Protein AF-A0A6G7BXH7-F1 (afdb_monomer_lite)

Sequence (166 aa):
MKAVAFNSQTLVLQTFKSTRKHHFKFIAMNIGVITYKKYDENVLLNAHFNIDELFRIILHDKDFVRFEIFDREKKLLASTYYPNVDGKGLYIHPVKVCRNEELKWIDYYAFRSPSTIRHYKVTWKVDGAVFRTRIKATDYANLVNKRVSCRIEPFIDRSTYHRSQN

Foldseek 3Di:
DDDDDDDDDDPPPPPPPPPDPPPPVCVPAKWKWWDFQPDIDIDTQEQPDDLVVVLCCVAPPPRTDKMWIAGPVRQTAEMCDCVVPPPNHHHQDQKDKDKDWDFDDWDWDPPPDTDIDTDIQIWIDIPNDIHNDPVVNVVVSVVVSVVSVVVCNVNHHHVVVVPPPD

Radius of gyration: 29.98 Å; chains: 1; bounding box: 68×42×111 Å

pLDDT: mean 80.89, std 22.25, range [30.33, 97.5]

Structure (mmCIF, N/CA/C/O backbone):
data_AF-A0A6G7BXH7-F1
#
_entry.id   AF-A0A6G7BXH7-F1
#
loop_
_atom_site.group_PDB
_atom_site.id
_atom_site.type_symbol
_atom_site.label_atom_id
_atom_site.label_alt_id
_atom_site.label_comp_id
_atom_site.label_asym_id
_atom_site.label_entity_id
_atom_site.label_seq_id
_atom_site.pdbx_PDB_ins_code
_atom_site.Cartn_x
_atom_site.Cartn_y
_atom_site.Cartn_z
_atom_site.occupancy
_atom_site.B_iso_or_equiv
_atom_site.auth_seq_id
_atom_site.auth_comp_id
_atom_site.auth_asym_id
_atom_site.auth_atom_id
_atom_site.pdbx_PDB_model_num
ATOM 1 N N . MET A 1 1 ? -51.668 -24.355 70.192 1.00 38.75 1 MET A N 1
ATOM 2 C CA . MET A 1 1 ? -50.576 -25.115 70.836 1.00 38.75 1 MET A CA 1
ATOM 3 C C . MET A 1 1 ? -49.351 -25.067 69.938 1.00 38.75 1 MET A C 1
ATOM 5 O O . MET A 1 1 ? -49.456 -25.441 68.784 1.00 38.75 1 MET A O 1
ATOM 9 N N . LYS A 1 2 ? -48.260 -24.549 70.514 1.00 35.22 2 LYS A N 1
ATOM 10 C CA . LYS A 1 2 ? -46.831 -24.691 70.188 1.00 35.22 2 LYS A CA 1
ATOM 11 C C . LYS A 1 2 ? -46.367 -24.601 68.726 1.00 35.22 2 LYS A C 1
ATOM 13 O O . LYS A 1 2 ? -46.398 -25.560 67.968 1.00 35.22 2 LYS A O 1
ATOM 18 N N . ALA A 1 3 ? -45.774 -23.439 68.454 1.00 35.72 3 ALA A N 1
ATOM 19 C CA . ALA A 1 3 ? -44.623 -23.270 67.583 1.00 35.72 3 ALA A CA 1
ATOM 20 C C . ALA A 1 3 ? -43.469 -24.216 67.966 1.00 35.72 3 ALA A C 1
ATOM 22 O O . ALA A 1 3 ? -43.218 -24.441 69.153 1.00 35.72 3 ALA A O 1
ATOM 23 N N . VAL A 1 4 ? -42.727 -24.673 66.957 1.00 38.66 4 VAL A N 1
ATOM 24 C CA . VAL A 1 4 ? -41.326 -25.084 67.086 1.00 38.66 4 VAL A CA 1
ATOM 25 C C . VAL A 1 4 ? -40.550 -24.411 65.957 1.00 38.66 4 VAL A C 1
ATOM 27 O O . VAL A 1 4 ? -40.943 -24.454 64.794 1.00 38.66 4 VAL A O 1
ATOM 30 N N . ALA A 1 5 ? -39.503 -23.711 66.374 1.00 35.59 5 ALA A N 1
ATOM 31 C CA . ALA A 1 5 ? -38.598 -22.883 65.597 1.00 35.59 5 ALA A CA 1
ATOM 32 C C . ALA A 1 5 ? -37.331 -23.660 65.182 1.00 35.59 5 ALA A C 1
ATOM 34 O O . ALA A 1 5 ? -37.191 -24.831 65.526 1.00 35.59 5 ALA A O 1
ATOM 35 N N . PHE A 1 6 ? -36.389 -22.917 64.578 1.00 30.88 6 PHE A N 1
ATOM 36 C CA . PHE A 1 6 ? -34.985 -23.232 64.248 1.00 30.88 6 PHE A CA 1
ATOM 37 C C . PHE A 1 6 ? -34.764 -23.852 62.845 1.00 30.88 6 PHE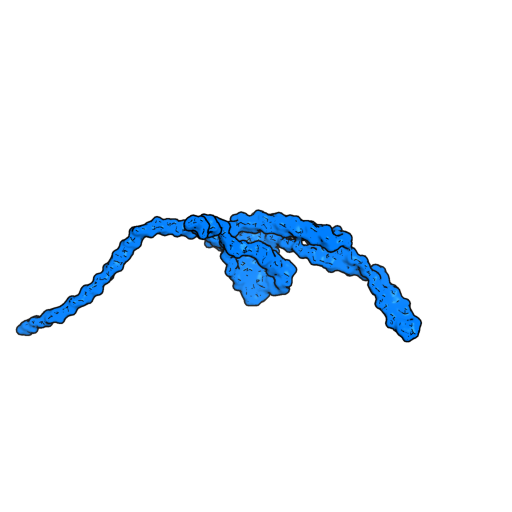 A C 1
ATOM 39 O O . PHE A 1 6 ? -35.450 -24.783 62.464 1.00 30.88 6 PHE A O 1
ATOM 46 N N . ASN A 1 7 ? -33.817 -23.408 62.006 1.00 36.28 7 ASN A N 1
ATOM 47 C CA . ASN A 1 7 ? -32.724 -22.465 62.228 1.00 36.28 7 ASN A CA 1
ATOM 48 C C . ASN A 1 7 ? -32.201 -21.859 60.908 1.00 36.28 7 ASN A C 1
ATOM 50 O O . ASN A 1 7 ? -31.870 -22.569 59.965 1.00 36.28 7 ASN A O 1
ATOM 54 N N . SER A 1 8 ? -32.103 -20.534 60.910 1.00 33.19 8 SER A N 1
ATOM 55 C CA . SER A 1 8 ? -31.046 -19.667 60.381 1.00 33.19 8 SER A CA 1
ATOM 56 C C . SER A 1 8 ? -29.869 -20.328 59.638 1.00 33.19 8 SER A C 1
ATOM 58 O O . SER A 1 8 ? -28.972 -20.885 60.267 1.00 33.19 8 SER A O 1
ATOM 60 N N . GLN A 1 9 ? -29.768 -20.099 58.326 1.00 36.19 9 GLN A N 1
ATOM 61 C CA . GLN A 1 9 ? -28.476 -19.820 57.692 1.00 36.19 9 GLN A CA 1
ATOM 62 C C . GLN A 1 9 ? -28.604 -18.578 56.816 1.00 36.19 9 GLN A C 1
ATOM 64 O O . GLN A 1 9 ? -29.027 -18.590 55.664 1.00 36.19 9 GLN A O 1
ATOM 69 N N . THR A 1 10 ? -28.262 -17.474 57.460 1.00 35.94 10 THR A N 1
ATOM 70 C CA . THR A 1 10 ? -28.015 -16.153 56.914 1.00 35.94 10 THR A CA 1
ATOM 71 C C . THR A 1 10 ? -26.901 -16.262 55.870 1.00 35.94 10 THR A C 1
ATOM 73 O O . THR A 1 10 ? -25.726 -16.374 56.215 1.00 35.94 10 THR A O 1
ATOM 76 N N . LEU A 1 11 ? -27.251 -16.236 54.584 1.00 33.00 11 LEU A N 1
ATOM 77 C CA . LEU A 1 11 ? -26.282 -15.977 53.522 1.00 33.00 11 LEU A CA 1
ATOM 78 C C . LEU A 1 11 ? -25.876 -14.508 53.631 1.00 33.00 11 LEU A C 1
ATOM 80 O O . LEU A 1 11 ? -26.567 -13.601 53.170 1.00 33.00 11 LEU A O 1
ATOM 84 N N . VAL A 1 12 ? -24.761 -14.285 54.321 1.00 35.59 12 VAL A N 1
ATOM 85 C CA . VAL A 1 12 ? -24.059 -13.008 54.357 1.00 35.59 12 VAL A CA 1
ATOM 86 C C . VAL A 1 12 ? -23.635 -12.692 52.924 1.00 35.59 12 VAL A C 1
ATOM 88 O O . VAL A 1 12 ? -22.633 -13.205 52.431 1.00 35.59 12 VAL A O 1
ATOM 91 N N . LEU A 1 13 ? -24.412 -11.849 52.242 1.00 30.33 13 LEU A N 1
ATOM 92 C CA . LEU A 1 13 ? -23.956 -11.110 51.070 1.00 30.33 13 LEU A CA 1
ATOM 93 C C . LEU A 1 13 ? -22.777 -10.252 51.530 1.00 30.33 13 LEU A C 1
ATOM 95 O O . LEU A 1 13 ? -22.953 -9.159 52.069 1.00 30.33 13 LEU A O 1
ATOM 99 N N . GLN A 1 14 ? -21.562 -10.775 51.365 1.00 32.69 14 GLN A N 1
ATOM 100 C CA . GLN A 1 14 ? -20.354 -9.978 51.472 1.00 32.69 14 GLN A CA 1
ATOM 101 C C . GLN A 1 14 ? -20.429 -8.902 50.392 1.00 32.69 14 GLN A C 1
ATOM 103 O O . GLN A 1 14 ? -20.127 -9.123 49.221 1.00 32.69 14 GLN A O 1
ATOM 108 N N . THR A 1 15 ? -20.850 -7.711 50.803 1.00 30.53 15 THR A N 1
ATOM 109 C CA . THR A 1 15 ? -20.604 -6.476 50.076 1.00 30.53 15 THR A CA 1
ATOM 110 C C . THR A 1 15 ? -19.098 -6.340 49.905 1.00 30.53 15 THR A C 1
ATOM 112 O O . THR A 1 15 ? -18.399 -5.884 50.814 1.00 30.53 15 THR A O 1
ATOM 115 N N . PHE A 1 16 ? -18.584 -6.734 48.742 1.00 34.47 16 PHE A N 1
ATOM 116 C CA . PHE A 1 16 ? -17.258 -6.333 48.305 1.00 34.47 16 PHE A CA 1
ATOM 117 C C . PHE A 1 16 ? -17.286 -4.818 48.092 1.00 34.47 16 PHE A C 1
ATOM 119 O O . PHE A 1 16 ? -17.627 -4.311 47.023 1.00 34.47 16 PHE A O 1
ATOM 126 N N . LYS A 1 17 ? -16.927 -4.069 49.138 1.00 35.50 17 LYS A N 1
ATOM 127 C CA . LYS A 1 17 ? -16.457 -2.696 48.985 1.00 35.50 17 LYS A CA 1
ATOM 128 C C . LYS A 1 17 ? -15.153 -2.769 48.195 1.00 35.50 17 LYS A C 1
ATOM 130 O O . LYS A 1 17 ? -14.080 -2.927 48.766 1.00 35.50 17 LYS A O 1
ATOM 135 N N . SER A 1 18 ? -15.250 -2.658 46.872 1.00 35.94 18 SER A N 1
ATOM 136 C CA . SER A 1 18 ? -14.099 -2.415 46.003 1.00 35.94 18 SER A CA 1
ATOM 137 C C . SER A 1 18 ? -13.614 -0.976 46.208 1.00 35.94 18 SER A C 1
ATOM 139 O O . SER A 1 18 ? -13.796 -0.089 45.374 1.00 35.94 18 SER A O 1
ATOM 141 N N . THR A 1 19 ? -12.998 -0.719 47.360 1.00 44.12 19 THR A N 1
ATOM 142 C CA . THR A 1 19 ? -12.162 0.457 47.597 1.00 44.12 19 THR A CA 1
ATOM 143 C C . THR A 1 19 ? -10.822 0.233 46.923 1.00 44.12 19 THR A C 1
ATOM 145 O O . THR A 1 19 ? -9.834 -0.131 47.551 1.00 44.12 19 THR A O 1
ATOM 148 N N . ARG A 1 20 ? -10.824 0.440 45.612 1.00 38.31 20 ARG A N 1
ATOM 149 C CA . ARG A 1 20 ? -9.697 0.937 44.829 1.00 38.31 20 ARG A CA 1
ATOM 150 C C . ARG A 1 20 ? -10.283 1.370 43.493 1.00 38.31 20 ARG A C 1
ATOM 152 O O . ARG A 1 20 ? -10.460 0.567 42.583 1.00 38.31 20 ARG A O 1
ATOM 159 N N . LYS A 1 21 ? -10.591 2.667 43.377 1.00 37.69 21 LYS A N 1
ATOM 160 C CA . LYS A 1 21 ? -10.675 3.337 42.077 1.00 37.69 21 LYS A CA 1
ATOM 161 C C . LYS A 1 21 ? -9.272 3.301 41.468 1.00 37.69 21 LYS A C 1
ATOM 163 O O . LYS A 1 21 ? -8.573 4.307 41.428 1.00 37.69 21 LYS A O 1
ATOM 168 N N . HIS A 1 22 ? -8.846 2.138 40.988 1.00 36.12 22 HIS A N 1
ATOM 169 C CA . HIS A 1 22 ? -7.965 2.135 39.844 1.00 36.12 22 HIS A CA 1
ATOM 170 C C . HIS A 1 22 ? -8.821 2.734 38.736 1.00 36.12 22 HIS A C 1
ATOM 172 O O . HIS A 1 22 ? -9.673 2.065 38.160 1.00 36.12 22 HIS A O 1
ATOM 178 N N . HIS A 1 23 ? -8.646 4.034 38.492 1.00 35.47 23 HIS A N 1
ATOM 179 C CA . HIS A 1 23 ? -8.853 4.576 37.163 1.00 35.47 23 HIS A CA 1
ATOM 180 C C . HIS A 1 23 ? -7.948 3.739 36.246 1.00 35.47 23 HIS A C 1
ATOM 182 O O . HIS A 1 23 ? -6.819 4.119 35.935 1.00 35.47 23 HIS A O 1
ATOM 188 N N . PHE A 1 24 ? -8.431 2.570 35.820 1.00 36.34 24 PHE A N 1
ATOM 189 C CA . PHE A 1 24 ? -8.112 2.055 34.509 1.00 36.34 24 PHE A CA 1
ATOM 190 C C . PHE A 1 24 ? -8.643 3.131 33.578 1.00 36.34 24 PHE A C 1
ATOM 192 O O . PHE A 1 24 ? -9.795 3.127 33.156 1.00 36.34 24 PHE A O 1
ATOM 199 N N . LYS A 1 25 ? -7.800 4.138 33.339 1.00 37.44 25 LYS A N 1
ATOM 200 C CA . LYS A 1 25 ? -7.895 4.954 32.152 1.00 37.44 25 LYS A CA 1
ATOM 201 C C . LYS A 1 25 ? -7.746 3.918 31.048 1.00 37.44 25 LYS A C 1
ATOM 203 O O . LYS A 1 25 ? -6.628 3.523 30.734 1.00 37.44 25 LYS A O 1
ATOM 208 N N . PHE A 1 26 ? -8.866 3.384 30.563 1.00 39.84 26 PHE A N 1
ATOM 209 C CA . PHE A 1 26 ? -8.923 2.817 29.232 1.00 39.84 26 PHE A CA 1
ATOM 210 C C . PHE A 1 26 ? -8.428 3.966 28.366 1.00 39.84 26 PHE A C 1
ATOM 212 O O . PHE A 1 26 ? -9.147 4.936 28.116 1.00 39.84 26 PHE A O 1
ATOM 219 N N . ILE A 1 27 ? -7.133 3.947 28.054 1.00 49.94 27 ILE A N 1
ATOM 220 C CA . ILE A 1 27 ? -6.560 4.786 27.019 1.00 49.94 27 ILE A CA 1
ATOM 221 C C . ILE A 1 27 ? -7.236 4.232 25.782 1.00 49.94 27 ILE A C 1
ATOM 223 O O . ILE A 1 27 ? -6.876 3.180 25.273 1.00 49.94 27 ILE A O 1
ATOM 227 N N . ALA A 1 28 ? -8.393 4.800 25.471 1.00 54.66 28 ALA A N 1
ATOM 228 C CA . ALA A 1 28 ? -9.268 4.148 24.539 1.00 54.66 28 ALA A CA 1
ATOM 229 C C . ALA A 1 28 ? -8.640 4.196 23.143 1.00 54.66 28 ALA A C 1
ATOM 231 O O . ALA A 1 28 ? -8.073 5.196 22.691 1.00 54.66 28 ALA A O 1
ATOM 232 N N . MET A 1 29 ? -8.648 3.023 22.552 1.00 81.06 29 MET A N 1
ATOM 233 C CA . MET A 1 29 ? -7.720 2.606 21.527 1.00 81.06 29 MET A CA 1
ATOM 234 C C . MET A 1 29 ? -8.443 2.663 20.192 1.00 81.06 29 MET A C 1
ATOM 236 O O . MET A 1 29 ? -9.611 2.280 20.113 1.00 81.06 29 MET A O 1
ATOM 240 N N . ASN A 1 30 ? -7.767 3.165 19.163 1.00 89.19 30 ASN A N 1
ATOM 241 C CA . ASN A 1 30 ? -8.309 3.119 17.813 1.00 89.19 30 ASN A CA 1
ATOM 242 C C . ASN A 1 30 ? -8.396 1.657 17.356 1.00 89.19 30 ASN A C 1
ATOM 244 O O . ASN A 1 30 ? -7.595 0.811 17.768 1.00 89.19 30 ASN A O 1
ATOM 248 N N . ILE A 1 31 ? -9.363 1.364 16.495 1.00 92.62 31 ILE A N 1
ATOM 249 C CA . ILE A 1 31 ? -9.545 0.028 15.925 1.00 92.62 31 ILE A CA 1
ATOM 250 C C . ILE A 1 31 ? -9.215 0.116 14.443 1.00 92.62 31 ILE A C 1
ATOM 252 O O . ILE A 1 31 ? -9.719 0.991 13.739 1.00 92.62 31 ILE A O 1
ATOM 256 N N . GLY A 1 32 ? -8.354 -0.784 13.983 1.00 94.19 32 GLY A N 1
ATOM 257 C CA . GLY A 1 32 ? -8.154 -1.024 12.566 1.00 94.19 32 GLY A CA 1
ATOM 258 C C . GLY A 1 32 ? -9.114 -2.105 12.081 1.00 94.19 32 GLY A C 1
ATOM 259 O O . GLY A 1 32 ? -9.412 -3.045 12.814 1.00 94.19 32 GLY A O 1
ATOM 260 N N . VAL A 1 33 ? -9.579 -1.994 10.846 1.00 96.12 33 VAL A N 1
ATOM 261 C CA . VAL A 1 33 ? -10.371 -3.023 10.171 1.00 96.12 33 VAL A CA 1
ATOM 262 C C . VAL A 1 33 ? -9.685 -3.341 8.855 1.00 96.12 33 VAL A C 1
ATOM 264 O O . VAL A 1 33 ? -9.485 -2.450 8.028 1.00 96.12 33 VAL A O 1
ATOM 267 N N . ILE A 1 34 ? -9.299 -4.599 8.674 1.00 96.81 34 ILE A N 1
ATOM 268 C CA . ILE A 1 34 ? -8.800 -5.120 7.404 1.00 96.81 34 ILE A CA 1
ATOM 269 C C . ILE A 1 34 ? -9.966 -5.836 6.730 1.00 96.81 34 ILE A C 1
ATOM 271 O O . ILE A 1 34 ? -10.454 -6.848 7.226 1.00 96.81 34 ILE A O 1
ATOM 275 N N . THR A 1 35 ? -10.415 -5.310 5.597 1.00 96.94 35 THR A N 1
ATOM 276 C CA . THR A 1 35 ? -11.445 -5.944 4.778 1.00 96.94 35 THR A CA 1
ATOM 277 C C . THR A 1 35 ? -10.788 -6.813 3.724 1.00 96.94 35 THR A C 1
ATOM 279 O O . THR A 1 35 ? -10.007 -6.329 2.894 1.00 96.94 35 THR A O 1
ATOM 282 N N . TYR A 1 36 ? -11.171 -8.084 3.720 1.00 97.38 36 TYR A N 1
ATOM 283 C CA . TYR A 1 36 ? -10.877 -9.033 2.660 1.00 97.38 36 TYR A CA 1
ATOM 284 C C . TYR A 1 36 ? -12.134 -9.275 1.817 1.00 97.38 36 TYR A C 1
ATOM 286 O O . TYR A 1 36 ? -13.245 -8.901 2.186 1.00 97.38 36 TYR A O 1
ATOM 294 N N . LYS A 1 37 ? -12.000 -9.957 0.678 1.00 96.56 37 LYS A N 1
ATOM 295 C CA . LYS A 1 37 ? -13.143 -10.259 -0.207 1.00 96.56 37 LYS A CA 1
ATOM 296 C C . LYS A 1 37 ? -14.288 -11.019 0.471 1.00 96.56 37 LYS A C 1
ATOM 298 O O . LYS A 1 37 ? -15.414 -10.949 -0.009 1.00 96.56 37 LYS A O 1
ATOM 303 N N . LYS A 1 38 ? -13.993 -11.808 1.508 1.00 96.19 38 LYS A N 1
ATOM 304 C CA . LYS A 1 38 ? -14.951 -12.737 2.135 1.00 96.19 38 LYS A CA 1
ATOM 305 C C . LYS A 1 38 ? -15.299 -12.399 3.581 1.00 96.19 38 LYS A C 1
ATOM 307 O O . LYS A 1 38 ? -16.308 -12.895 4.069 1.00 96.19 38 LYS A O 1
ATOM 312 N N . TYR A 1 39 ? -14.459 -11.636 4.269 1.00 95.69 39 TYR A N 1
ATOM 313 C CA . TYR A 1 39 ? -14.616 -11.349 5.689 1.00 95.69 39 TYR A CA 1
ATOM 314 C C . TYR A 1 39 ? -13.854 -10.080 6.070 1.00 95.69 39 TYR A C 1
ATOM 316 O O . TYR A 1 39 ? -12.959 -9.643 5.345 1.00 95.69 39 TYR A O 1
ATOM 324 N N . ASP A 1 40 ? -14.194 -9.543 7.237 1.00 96.44 40 ASP A N 1
ATOM 325 C CA . ASP A 1 40 ? -13.499 -8.430 7.871 1.00 96.44 40 ASP A CA 1
ATOM 326 C C . ASP A 1 40 ? -12.754 -8.918 9.116 1.00 96.44 40 ASP A C 1
ATOM 328 O O . ASP A 1 40 ? -13.242 -9.775 9.857 1.00 96.44 40 ASP A O 1
ATOM 332 N N . GLU A 1 41 ? -11.576 -8.355 9.355 1.00 95.12 41 GLU A N 1
ATOM 333 C CA . GLU A 1 41 ? -10.750 -8.634 10.522 1.00 95.12 41 GLU A CA 1
ATOM 334 C C . GLU A 1 41 ? -10.519 -7.349 11.320 1.00 95.12 41 GLU A C 1
ATOM 336 O O . GLU A 1 41 ? -9.978 -6.365 10.811 1.00 95.12 41 GLU A O 1
ATOM 341 N N . ASN A 1 42 ? -10.923 -7.359 12.592 1.00 93.62 42 ASN A N 1
ATOM 342 C CA . ASN A 1 42 ? -10.661 -6.256 13.511 1.00 93.62 42 ASN A CA 1
ATOM 343 C C . ASN A 1 42 ? -9.273 -6.419 14.129 1.00 93.62 42 ASN A C 1
ATOM 345 O O . ASN A 1 42 ? -8.986 -7.430 14.768 1.00 93.62 42 ASN A O 1
ATOM 349 N N . VAL A 1 43 ? -8.447 -5.386 14.011 1.00 93.00 43 VAL A N 1
ATOM 350 C CA . VAL A 1 43 ? -7.092 -5.345 14.561 1.00 93.00 43 VAL A CA 1
ATOM 351 C C . VAL A 1 43 ? -6.967 -4.230 15.594 1.00 93.00 43 VAL A C 1
ATOM 353 O O . VAL A 1 43 ? -7.438 -3.106 15.409 1.00 93.00 43 VAL A O 1
ATOM 356 N N . LEU A 1 44 ? -6.332 -4.545 16.720 1.00 90.94 44 LEU A N 1
ATOM 357 C CA . LEU A 1 44 ? -6.103 -3.580 17.793 1.00 90.94 44 LEU A CA 1
ATOM 358 C C . LEU A 1 44 ? -4.860 -2.749 17.471 1.00 90.94 44 LEU A C 1
ATOM 360 O O . LEU A 1 44 ? -3.769 -3.295 17.309 1.00 90.94 44 LEU A O 1
ATOM 364 N N . LEU A 1 45 ? -5.009 -1.425 17.423 1.00 91.38 45 LEU A N 1
ATOM 365 C CA . LEU A 1 45 ? -3.898 -0.503 17.179 1.00 91.38 45 LEU A CA 1
ATOM 366 C C . LEU A 1 45 ? -3.180 -0.176 18.497 1.00 91.38 45 LEU A C 1
ATOM 368 O O . LEU A 1 45 ? -3.268 0.939 19.007 1.00 91.38 45 LEU A O 1
ATOM 372 N N . ASN A 1 46 ? -2.490 -1.169 19.062 1.00 90.12 46 ASN A N 1
ATOM 373 C CA . ASN A 1 46 ? -1.682 -1.048 20.283 1.00 90.12 46 ASN A CA 1
ATOM 374 C C . ASN A 1 46 ? -0.185 -1.254 20.018 1.00 90.12 46 ASN A C 1
ATOM 376 O O . ASN A 1 46 ? 0.254 -1.399 18.881 1.00 90.12 46 ASN A O 1
ATOM 380 N N . ALA A 1 47 ? 0.609 -1.324 21.087 1.00 86.31 47 ALA A N 1
ATOM 381 C CA . ALA A 1 47 ? 2.049 -1.508 21.013 1.00 86.31 47 ALA A CA 1
ATOM 382 C C . ALA A 1 47 ? 2.504 -2.759 20.243 1.00 86.31 47 ALA A C 1
ATOM 384 O O . ALA A 1 47 ? 3.615 -2.745 19.718 1.00 86.31 47 ALA A O 1
ATOM 385 N N . HIS A 1 48 ? 1.665 -3.789 20.123 1.00 88.94 48 HIS A N 1
ATOM 386 C CA . HIS A 1 48 ? 1.959 -5.001 19.355 1.00 88.94 48 HIS A CA 1
ATOM 387 C C . HIS A 1 48 ? 1.585 -4.891 17.873 1.00 88.94 48 HIS A C 1
ATOM 389 O O . HIS A 1 48 ? 1.919 -5.783 17.098 1.00 88.94 48 HIS A O 1
ATOM 395 N N . PHE A 1 49 ? 0.919 -3.810 17.459 1.00 92.44 49 PHE A N 1
ATOM 396 C CA . PHE A 1 49 ? 0.572 -3.607 16.062 1.00 92.44 49 PHE A CA 1
ATOM 397 C C . PHE A 1 49 ? 1.830 -3.425 15.206 1.00 92.44 49 PHE A C 1
ATOM 399 O O . PHE A 1 49 ? 2.688 -2.575 15.490 1.00 92.44 49 PHE A O 1
ATOM 406 N N . ASN A 1 50 ? 1.914 -4.219 14.138 1.00 93.94 50 ASN A N 1
ATOM 407 C CA . ASN A 1 50 ? 3.046 -4.262 13.228 1.00 93.94 50 ASN A CA 1
ATOM 408 C C . ASN A 1 50 ? 2.676 -3.654 11.866 1.00 93.94 50 ASN A C 1
ATOM 410 O O . ASN A 1 50 ? 1.950 -4.250 11.071 1.00 93.94 50 ASN A O 1
ATOM 414 N N . ILE A 1 51 ? 3.215 -2.465 11.580 1.00 95.19 51 ILE A N 1
ATOM 415 C CA . ILE A 1 51 ? 2.974 -1.774 10.305 1.00 95.19 51 ILE A CA 1
ATOM 416 C C . ILE A 1 51 ? 3.607 -2.528 9.128 1.00 95.19 51 ILE A C 1
ATOM 418 O O . ILE A 1 51 ? 3.033 -2.547 8.041 1.00 95.19 51 ILE A O 1
ATOM 422 N N . ASP A 1 52 ? 4.758 -3.176 9.319 1.00 94.94 52 ASP A N 1
ATOM 423 C CA . ASP A 1 52 ? 5.418 -3.915 8.238 1.00 94.94 52 ASP A CA 1
ATOM 424 C C . ASP A 1 52 ? 4.578 -5.122 7.808 1.00 94.94 52 ASP A C 1
ATOM 426 O O . ASP A 1 52 ? 4.497 -5.441 6.621 1.00 94.94 52 ASP A O 1
ATOM 430 N N . GLU A 1 53 ? 3.918 -5.777 8.762 1.00 95.50 53 GLU A N 1
ATOM 431 C CA . GLU A 1 53 ? 2.979 -6.864 8.488 1.00 95.50 53 GLU A CA 1
ATOM 432 C C . GLU A 1 53 ? 1.716 -6.358 7.7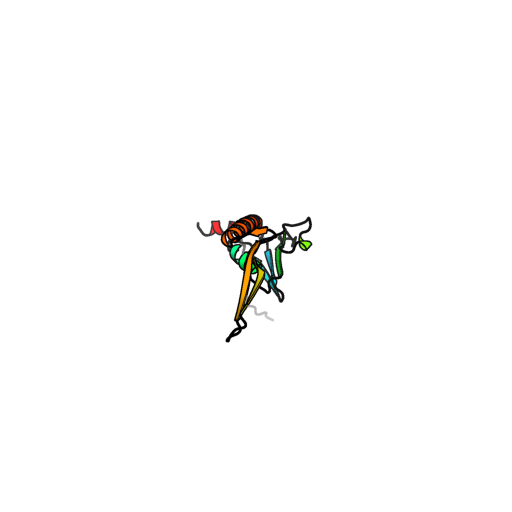87 1.00 95.50 53 GLU A C 1
ATOM 434 O O . GLU A 1 53 ? 1.329 -6.917 6.759 1.00 95.50 53 GLU A O 1
ATOM 439 N N . LEU A 1 54 ? 1.152 -5.232 8.241 1.00 96.25 54 LEU A N 1
ATOM 440 C CA . LEU A 1 54 ? 0.061 -4.557 7.536 1.00 96.25 54 LEU A CA 1
ATOM 441 C C . LEU A 1 54 ? 0.442 -4.260 6.075 1.00 96.25 54 LEU A C 1
ATOM 443 O O . LEU A 1 54 ? -0.327 -4.544 5.159 1.00 96.25 54 LEU A O 1
ATOM 447 N N . PHE A 1 55 ? 1.636 -3.717 5.823 1.00 97.06 55 PHE A N 1
ATOM 448 C CA . PHE A 1 55 ? 2.092 -3.429 4.461 1.00 97.06 55 PHE A CA 1
ATOM 449 C C . PHE A 1 55 ? 2.283 -4.691 3.628 1.00 97.06 55 PHE A C 1
ATOM 451 O O . PHE A 1 55 ? 1.991 -4.672 2.432 1.00 97.06 55 PHE A O 1
ATOM 458 N N . ARG A 1 56 ? 2.725 -5.800 4.230 1.00 95.94 56 ARG A N 1
ATOM 459 C CA . ARG A 1 56 ? 2.786 -7.085 3.524 1.00 95.94 56 ARG A CA 1
ATOM 460 C C . ARG A 1 56 ? 1.402 -7.523 3.055 1.00 95.94 56 ARG A C 1
ATOM 462 O O . ARG A 1 56 ? 1.278 -7.897 1.891 1.00 95.94 56 ARG A O 1
ATOM 469 N N . ILE A 1 57 ? 0.386 -7.414 3.913 1.00 96.12 57 ILE A N 1
ATOM 470 C CA . ILE A 1 57 ? -1.007 -7.731 3.566 1.00 96.12 57 ILE A CA 1
ATOM 471 C C . ILE A 1 57 ? -1.473 -6.826 2.419 1.00 96.12 57 ILE A C 1
ATOM 473 O O . ILE A 1 57 ? -1.813 -7.327 1.350 1.00 96.12 57 ILE A O 1
ATOM 477 N N . ILE A 1 58 ? -1.377 -5.501 2.583 1.00 95.81 58 ILE A N 1
ATOM 478 C CA . ILE A 1 58 ? -1.841 -4.520 1.585 1.00 95.81 58 ILE A CA 1
ATOM 479 C C . ILE A 1 58 ? -1.189 -4.740 0.208 1.00 95.81 58 ILE A C 1
ATOM 481 O O . ILE A 1 58 ? -1.844 -4.617 -0.826 1.00 95.81 58 ILE A O 1
ATOM 485 N N . LEU A 1 59 ? 0.114 -5.036 0.168 1.00 95.44 59 LEU A N 1
ATOM 486 C CA . LEU A 1 59 ? 0.882 -5.086 -1.081 1.00 95.44 59 LEU A CA 1
ATOM 487 C C . LEU A 1 59 ? 0.894 -6.467 -1.754 1.00 95.44 59 LEU A C 1
ATOM 489 O O . LEU A 1 59 ? 1.201 -6.557 -2.954 1.00 95.44 59 LEU A O 1
ATOM 493 N N . HIS A 1 60 ? 0.643 -7.549 -1.014 1.00 95.56 60 HIS A N 1
ATOM 494 C CA . HIS A 1 60 ? 0.869 -8.913 -1.505 1.00 95.56 60 HIS A CA 1
ATOM 495 C C . HIS A 1 60 ? -0.318 -9.859 -1.355 1.00 95.56 60 HIS A C 1
ATOM 497 O O . HIS A 1 60 ? -0.369 -10.835 -2.109 1.00 95.56 60 HIS A O 1
ATOM 503 N N . ASP A 1 61 ? -1.260 -9.583 -0.458 1.00 95.81 61 ASP A N 1
ATOM 504 C CA . ASP A 1 61 ? -2.460 -10.398 -0.342 1.00 95.81 61 ASP A CA 1
ATOM 505 C C . ASP A 1 61 ? -3.410 -10.112 -1.517 1.00 95.81 61 ASP A C 1
ATOM 507 O O . ASP A 1 61 ? -3.683 -8.967 -1.875 1.00 95.81 61 ASP A O 1
ATOM 511 N N . LYS A 1 62 ? -3.889 -11.178 -2.162 1.00 95.31 62 LYS A N 1
ATOM 512 C CA . LYS A 1 62 ? -4.799 -11.093 -3.311 1.00 95.31 62 LYS A CA 1
ATOM 513 C C . LYS A 1 62 ? -6.240 -10.837 -2.895 1.00 95.31 62 LYS A C 1
ATOM 515 O O . LYS A 1 62 ? -7.034 -10.416 -3.741 1.00 95.31 62 LYS A O 1
ATOM 520 N N . ASP A 1 63 ? -6.590 -11.177 -1.662 1.00 96.75 63 ASP A N 1
ATOM 521 C CA . ASP A 1 63 ? -7.939 -11.060 -1.125 1.00 96.75 63 ASP A CA 1
ATOM 522 C C . ASP A 1 63 ? -8.123 -9.797 -0.292 1.00 96.75 63 ASP A C 1
ATOM 524 O O . ASP A 1 63 ? -9.264 -9.466 0.019 1.00 96.75 63 ASP A O 1
ATOM 528 N N . PHE A 1 64 ? -7.049 -9.054 -0.017 1.00 96.75 64 PHE A N 1
ATOM 529 C CA . PHE A 1 64 ? -7.118 -7.715 0.556 1.00 96.75 64 PHE A CA 1
ATOM 530 C C . PHE A 1 64 ? -7.941 -6.764 -0.327 1.00 96.75 64 PHE A C 1
ATOM 532 O O . PHE A 1 64 ? -7.775 -6.714 -1.548 1.00 96.75 64 PHE A O 1
ATOM 539 N N . VAL A 1 65 ? -8.821 -5.987 0.307 1.00 95.69 65 VAL A N 1
ATOM 540 C CA . VAL A 1 65 ? -9.666 -4.978 -0.348 1.00 95.69 65 VAL A CA 1
ATOM 541 C C . VAL A 1 65 ? -9.333 -3.582 0.164 1.00 95.69 65 VAL A C 1
ATOM 543 O O . VAL A 1 65 ? -9.069 -2.683 -0.633 1.00 95.69 65 VAL A O 1
ATOM 546 N N . ARG A 1 66 ? -9.368 -3.377 1.485 1.00 95.62 66 ARG A N 1
ATOM 547 C CA . ARG A 1 66 ? -9.025 -2.094 2.108 1.00 95.62 66 ARG A CA 1
ATOM 548 C C . ARG A 1 66 ? -8.661 -2.260 3.576 1.00 95.62 66 ARG A C 1
ATOM 550 O O . ARG A 1 66 ? -9.039 -3.238 4.212 1.00 95.62 66 ARG A O 1
ATOM 557 N N . PHE A 1 67 ? -7.966 -1.267 4.105 1.00 96.62 67 PHE A N 1
ATOM 558 C CA . PHE A 1 67 ? -7.701 -1.112 5.525 1.00 96.62 67 PHE A CA 1
ATOM 559 C C . PHE A 1 67 ? -8.218 0.243 5.988 1.00 96.62 67 PHE A C 1
ATOM 561 O O . PHE A 1 67 ? -8.006 1.251 5.311 1.00 96.62 67 PHE A O 1
ATOM 568 N N . GLU A 1 68 ? -8.888 0.259 7.134 1.00 95.50 68 GLU A N 1
ATOM 569 C CA . GLU A 1 68 ? -9.538 1.438 7.697 1.00 95.50 68 GLU A CA 1
ATOM 570 C C . GLU A 1 68 ? -9.204 1.576 9.179 1.00 95.50 68 GLU A C 1
ATOM 572 O O . GLU A 1 68 ? -9.102 0.583 9.892 1.00 95.50 68 GLU A O 1
ATOM 577 N N . ILE A 1 69 ? -9.035 2.810 9.646 1.00 94.62 69 ILE A N 1
ATOM 578 C CA . ILE A 1 69 ? -8.808 3.130 11.055 1.00 94.62 69 ILE A CA 1
ATOM 579 C C . ILE A 1 69 ? -9.988 3.946 11.550 1.00 94.62 69 ILE A C 1
ATOM 581 O O . ILE A 1 69 ? -10.298 4.994 10.980 1.00 94.62 69 ILE A O 1
ATOM 585 N N . PHE A 1 70 ? -10.591 3.499 12.644 1.00 92.56 70 PHE A N 1
ATOM 586 C CA . PHE A 1 70 ? -11.698 4.177 13.299 1.00 92.56 70 PHE A CA 1
ATOM 587 C C . PHE A 1 70 ? -11.304 4.646 14.694 1.00 92.56 70 PHE A C 1
ATOM 589 O O . PHE A 1 70 ? -10.564 3.968 15.416 1.00 92.56 70 PHE A O 1
ATOM 596 N N . ASP A 1 71 ? -11.834 5.804 15.076 1.00 89.88 71 ASP A N 1
ATOM 597 C CA . ASP A 1 71 ? -11.814 6.240 16.463 1.00 89.88 71 ASP A CA 1
ATOM 598 C C . ASP A 1 71 ? -12.862 5.491 17.306 1.00 89.88 71 ASP A C 1
ATOM 600 O O . ASP A 1 71 ? -13.597 4.610 16.848 1.00 89.88 71 ASP A O 1
ATOM 604 N N . ARG A 1 72 ? -12.942 5.872 18.578 1.00 84.31 72 ARG A N 1
ATOM 605 C CA . ARG A 1 72 ? -13.851 5.288 19.573 1.00 84.31 72 ARG A CA 1
ATOM 606 C C . ARG A 1 72 ? -15.328 5.525 19.257 1.00 84.31 72 ARG A C 1
ATOM 608 O O . ARG A 1 72 ? -16.174 4.729 19.650 1.00 84.31 72 ARG A O 1
ATOM 615 N N . GLU A 1 73 ? -15.629 6.623 18.580 1.00 87.06 73 GLU A N 1
ATOM 616 C CA . GLU A 1 73 ? -16.970 7.032 18.167 1.00 87.06 73 GLU A CA 1
ATOM 617 C C . GLU A 1 73 ? -17.338 6.441 16.796 1.00 87.06 73 GLU A C 1
ATOM 619 O O . GLU A 1 73 ? -18.378 6.774 16.231 1.00 87.06 73 GLU A O 1
ATOM 624 N N . LYS A 1 74 ? -16.509 5.521 16.274 1.00 86.69 74 LYS A N 1
ATOM 625 C CA . LYS A 1 74 ? -16.617 4.921 14.937 1.00 86.69 74 LYS A CA 1
ATOM 626 C C . LYS A 1 74 ? -16.462 5.940 13.808 1.00 86.69 74 LYS A C 1
ATOM 628 O O . LYS A 1 74 ? -16.903 5.695 12.684 1.00 86.69 74 LYS A O 1
ATOM 633 N N . LYS A 1 75 ? -15.810 7.071 14.069 1.00 90.00 75 LYS A N 1
ATOM 634 C CA . LYS A 1 75 ? -15.433 8.019 13.027 1.00 90.00 75 LYS A CA 1
ATOM 635 C C . LYS A 1 75 ? -14.230 7.474 12.271 1.00 90.00 75 LYS A C 1
ATOM 637 O O . LYS A 1 75 ? -13.221 7.105 12.869 1.00 90.00 75 LYS A O 1
ATOM 642 N N . LEU A 1 76 ? -14.327 7.453 10.946 1.00 91.94 76 LEU A N 1
ATOM 643 C CA . LEU A 1 76 ? -13.217 7.072 10.080 1.00 91.94 76 LEU A CA 1
ATOM 644 C C . LEU A 1 76 ? -12.100 8.122 10.164 1.00 91.94 76 LEU A C 1
ATOM 646 O O . LEU A 1 76 ? -12.321 9.300 9.880 1.00 91.94 76 LEU A O 1
ATOM 650 N N . LEU A 1 77 ? -10.902 7.682 10.542 1.00 92.56 77 LEU A N 1
ATOM 651 C CA . LEU A 1 77 ? -9.701 8.509 10.655 1.00 92.56 77 LEU A CA 1
ATOM 652 C C . LEU A 1 77 ? -8.776 8.339 9.453 1.00 92.56 77 LEU A C 1
ATOM 654 O O . LEU A 1 77 ? -8.194 9.318 8.988 1.00 92.56 77 LEU A O 1
ATOM 658 N N . ALA A 1 78 ? -8.627 7.110 8.956 1.00 93.38 78 ALA A N 1
ATOM 659 C CA . ALA A 1 78 ? -7.750 6.807 7.835 1.00 93.38 78 ALA A CA 1
ATOM 660 C C . ALA A 1 78 ? -8.263 5.618 7.017 1.00 93.38 78 ALA A C 1
ATOM 662 O O . ALA A 1 78 ? -8.911 4.730 7.563 1.00 93.38 78 ALA A O 1
ATOM 663 N N . SER A 1 79 ? -7.961 5.586 5.720 1.00 94.62 79 SER A N 1
ATOM 664 C CA . SER A 1 79 ? -8.351 4.491 4.827 1.00 94.62 79 SER A CA 1
ATOM 665 C C . SER A 1 79 ? -7.357 4.320 3.687 1.00 94.62 79 SER A C 1
ATOM 667 O O . SER A 1 79 ? -6.798 5.299 3.187 1.00 94.62 79 SER A O 1
ATOM 669 N N . THR A 1 80 ? -7.183 3.084 3.223 1.00 93.62 80 THR A N 1
ATOM 670 C CA . THR A 1 80 ? -6.519 2.793 1.944 1.00 93.62 80 THR A CA 1
ATOM 671 C C . THR A 1 80 ? -7.441 2.955 0.738 1.00 93.62 80 THR A C 1
ATOM 673 O O . THR A 1 80 ? -7.005 2.760 -0.392 1.00 93.62 80 THR A O 1
ATOM 676 N N . TYR A 1 81 ? -8.718 3.287 0.944 1.00 89.56 81 TYR A N 1
ATOM 677 C CA . TYR A 1 81 ? -9.677 3.531 -0.125 1.00 89.56 81 TYR A CA 1
ATOM 678 C C . TYR A 1 81 ? -10.036 5.018 -0.177 1.00 89.56 81 TYR A C 1
ATOM 680 O O . TYR A 1 81 ? -10.758 5.531 0.679 1.00 89.56 81 TYR A O 1
ATOM 688 N N . TYR A 1 82 ? -9.510 5.715 -1.189 1.00 81.50 82 TYR A N 1
ATOM 689 C CA . TYR A 1 82 ? -9.608 7.173 -1.315 1.00 81.50 82 TYR A CA 1
ATOM 690 C C . TYR A 1 82 ? -11.044 7.728 -1.201 1.00 81.50 82 TYR A C 1
ATOM 692 O O . TYR A 1 82 ? -11.229 8.680 -0.442 1.00 81.50 82 TYR A O 1
ATOM 700 N N . PRO A 1 83 ? -12.080 7.133 -1.836 1.00 82.62 83 PRO A N 1
ATOM 701 C CA . PRO A 1 83 ? -13.446 7.658 -1.743 1.00 82.62 83 PRO A CA 1
ATOM 702 C C . PRO A 1 83 ? -14.016 7.723 -0.320 1.00 82.62 83 PRO A C 1
ATOM 704 O O . PRO A 1 83 ? -14.892 8.541 -0.058 1.00 82.62 83 PRO A O 1
ATOM 707 N N . ASN A 1 84 ? -13.517 6.907 0.614 1.00 78.81 84 ASN A N 1
ATOM 708 C CA . ASN A 1 84 ? -14.009 6.916 1.993 1.00 78.81 84 ASN A CA 1
ATOM 709 C C . ASN A 1 84 ? -13.442 8.086 2.812 1.00 78.81 84 ASN A C 1
ATOM 711 O O . ASN A 1 84 ? -14.027 8.466 3.822 1.00 78.81 84 ASN A O 1
ATOM 715 N N . VAL A 1 85 ? -12.314 8.665 2.392 1.00 75.56 85 VAL A N 1
ATOM 716 C CA . VAL A 1 85 ? -11.586 9.698 3.148 1.00 75.56 85 VAL A CA 1
ATOM 717 C C . VAL A 1 85 ? -11.621 11.078 2.503 1.00 75.56 85 VAL A C 1
ATOM 719 O O . VAL A 1 85 ? -11.032 11.999 3.069 1.00 75.56 85 VAL A O 1
ATOM 722 N N . ASP A 1 86 ? -12.325 11.242 1.380 1.00 74.88 86 ASP A N 1
ATOM 723 C CA . ASP A 1 86 ? -12.397 12.499 0.631 1.00 74.88 86 ASP A CA 1
ATOM 724 C C . ASP A 1 86 ? -12.775 13.689 1.540 1.00 74.88 86 ASP A C 1
ATOM 726 O O . ASP A 1 86 ? -13.897 13.818 2.039 1.00 74.88 86 ASP A O 1
ATOM 730 N N . GLY A 1 87 ? -11.765 14.508 1.850 1.00 65.50 87 GLY A N 1
ATOM 731 C CA . GLY A 1 87 ? -11.845 15.684 2.719 1.00 65.50 87 GLY A CA 1
ATOM 732 C C . GLY A 1 87 ? -12.002 15.439 4.228 1.00 65.50 87 GLY A C 1
ATOM 733 O O . GLY A 1 87 ? -12.041 16.413 4.978 1.00 65.50 87 GLY A O 1
ATOM 734 N N . LYS A 1 88 ? -12.103 14.190 4.707 1.00 73.62 88 LYS A N 1
ATOM 735 C CA . LYS A 1 88 ? -12.468 13.889 6.113 1.00 73.62 88 LYS A CA 1
ATOM 736 C C . LYS A 1 88 ? -11.479 13.007 6.874 1.00 73.62 88 LYS A C 1
ATOM 738 O O . LYS A 1 88 ? -11.535 12.994 8.103 1.00 73.62 88 LYS A O 1
ATOM 743 N N . GLY A 1 89 ? -10.578 12.310 6.181 1.00 80.50 89 GLY A N 1
ATOM 744 C CA . GLY A 1 89 ? -9.611 11.403 6.800 1.00 80.50 89 GLY A CA 1
ATOM 745 C C . GLY A 1 89 ? -8.279 11.325 6.056 1.00 80.50 89 GLY A C 1
ATOM 746 O O . GLY A 1 89 ? -8.082 11.934 5.006 1.00 80.50 89 GLY A O 1
ATOM 747 N N . LEU A 1 90 ? -7.339 10.570 6.617 1.00 90.44 90 LEU A N 1
ATOM 748 C CA . LEU A 1 90 ? -6.035 10.324 6.017 1.00 90.44 90 LEU A CA 1
ATOM 749 C C . LEU A 1 90 ? -6.124 9.218 4.957 1.00 90.44 90 LEU A C 1
ATOM 751 O O . LEU A 1 90 ? -6.496 8.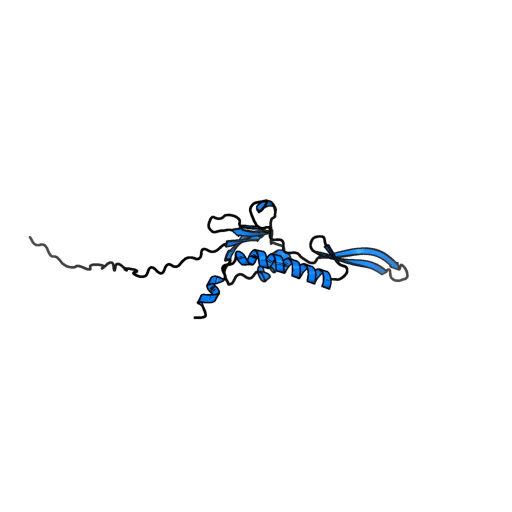084 5.253 1.00 90.44 90 LEU A O 1
ATOM 755 N N . TYR A 1 91 ? -5.667 9.514 3.743 1.00 92.00 91 TYR A N 1
ATOM 756 C CA . TYR A 1 91 ? -5.443 8.485 2.732 1.00 92.00 91 TYR A CA 1
ATOM 757 C C . TYR A 1 91 ? -4.106 7.760 2.955 1.00 92.00 91 TYR A C 1
ATOM 759 O O . TYR A 1 91 ? -3.043 8.389 3.024 1.00 92.00 91 TYR A O 1
ATOM 767 N N . ILE A 1 92 ? -4.165 6.431 3.062 1.00 92.50 92 ILE A N 1
ATOM 768 C CA . ILE A 1 92 ? -3.019 5.538 3.252 1.00 92.50 92 ILE A CA 1
ATOM 769 C C . ILE A 1 92 ? -2.730 4.832 1.925 1.00 92.50 92 ILE A C 1
ATOM 771 O O . ILE A 1 92 ? -3.521 4.015 1.471 1.00 92.50 92 ILE A O 1
ATOM 775 N N . HIS A 1 93 ? -1.572 5.099 1.322 1.00 94.00 93 HIS A N 1
ATOM 776 C CA . HIS A 1 93 ? -1.215 4.528 0.017 1.00 94.00 93 HIS A CA 1
ATOM 777 C C . HIS A 1 93 ? 0.185 3.920 0.024 1.00 94.00 93 HIS A C 1
ATOM 779 O O . HIS A 1 93 ? 1.150 4.588 -0.357 1.00 94.00 93 HIS A O 1
ATOM 785 N N . PRO A 1 94 ? 0.336 2.674 0.499 1.00 95.00 94 PRO A N 1
ATOM 786 C CA . PRO A 1 94 ? 1.580 1.940 0.354 1.00 95.00 94 PRO A CA 1
ATOM 787 C C . PRO A 1 94 ? 1.803 1.600 -1.123 1.00 95.00 94 PRO A C 1
ATOM 789 O O . PRO A 1 94 ? 0.879 1.220 -1.840 1.00 95.00 94 PRO A O 1
ATOM 792 N N . VAL A 1 95 ? 3.045 1.710 -1.582 1.00 96.19 95 VAL A N 1
ATOM 793 C CA . VAL A 1 95 ? 3.415 1.546 -2.989 1.00 96.19 95 VAL A CA 1
ATOM 794 C C . VAL A 1 95 ? 4.199 0.258 -3.219 1.00 96.19 95 VAL A C 1
ATOM 796 O O . VAL A 1 95 ? 5.017 -0.166 -2.396 1.00 96.19 95 VAL A O 1
ATOM 799 N N . LYS A 1 96 ? 3.970 -0.355 -4.385 1.00 96.00 96 LYS A N 1
ATOM 800 C CA . LYS A 1 96 ? 4.635 -1.583 -4.833 1.00 96.00 96 LYS A CA 1
ATOM 801 C C . LYS A 1 96 ? 5.542 -1.313 -6.025 1.00 96.00 96 LYS A C 1
ATOM 803 O O . LYS A 1 96 ? 5.211 -0.528 -6.910 1.00 96.00 96 LYS A O 1
ATOM 808 N N . VAL A 1 97 ? 6.658 -2.036 -6.080 1.00 96.56 97 VAL A N 1
ATOM 809 C CA . VAL A 1 97 ? 7.512 -2.090 -7.268 1.00 96.56 97 VAL A CA 1
ATOM 810 C C . VAL A 1 97 ? 6.939 -3.083 -8.274 1.00 96.56 97 VAL A C 1
ATOM 812 O O . VAL A 1 97 ? 6.855 -4.281 -8.000 1.00 96.56 97 VAL A O 1
ATOM 815 N N . CYS A 1 98 ? 6.604 -2.592 -9.464 1.00 95.44 98 CYS A N 1
ATOM 816 C CA . CYS A 1 98 ? 6.088 -3.396 -10.565 1.00 95.44 98 CYS A CA 1
ATOM 817 C C . CYS A 1 98 ? 7.118 -3.477 -11.697 1.00 95.44 98 CYS A C 1
ATOM 819 O O . CYS A 1 98 ? 7.625 -2.457 -12.167 1.00 95.44 98 CYS A O 1
ATOM 821 N N . ARG A 1 99 ? 7.423 -4.692 -12.163 1.00 95.50 99 ARG A N 1
ATOM 822 C CA . ARG A 1 99 ? 8.228 -4.901 -13.374 1.00 95.50 99 ARG A CA 1
ATOM 823 C C . ARG A 1 99 ? 7.345 -4.649 -14.593 1.00 95.50 99 ARG A C 1
ATOM 825 O O . ARG A 1 99 ? 6.257 -5.203 -14.684 1.00 95.50 99 ARG A O 1
ATOM 832 N N . ASN A 1 100 ? 7.821 -3.829 -15.518 1.00 94.12 100 ASN A N 1
ATOM 833 C CA . ASN A 1 100 ? 7.157 -3.531 -16.776 1.00 94.12 100 ASN A CA 1
ATOM 834 C C . ASN A 1 100 ? 8.089 -3.908 -17.927 1.00 94.12 100 ASN A C 1
ATOM 836 O O . ASN A 1 100 ? 9.185 -3.352 -18.051 1.00 94.12 100 ASN A O 1
ATOM 840 N N . GLU A 1 101 ? 7.652 -4.851 -18.751 1.00 94.12 101 GLU A N 1
ATOM 841 C CA . GLU A 1 101 ? 8.409 -5.348 -19.894 1.00 94.12 101 GLU A CA 1
ATOM 842 C C . GLU A 1 101 ? 7.746 -4.893 -21.182 1.00 94.12 101 GLU A C 1
ATOM 844 O O . GLU A 1 101 ? 6.552 -5.085 -21.388 1.00 94.12 101 GLU A O 1
ATOM 849 N N . GLU A 1 102 ? 8.536 -4.281 -22.049 1.00 93.19 102 GLU A N 1
ATOM 850 C CA . GLU A 1 102 ? 8.099 -3.853 -23.366 1.00 93.19 102 GLU A CA 1
ATOM 851 C C . GLU A 1 102 ? 8.830 -4.712 -24.398 1.00 93.19 102 GLU A C 1
ATOM 853 O O . GLU A 1 102 ? 10.060 -4.657 -24.481 1.00 93.19 102 GLU A O 1
ATOM 858 N N . LEU A 1 103 ? 8.092 -5.524 -25.160 1.00 93.75 103 LEU A N 1
ATOM 859 C CA . LEU A 1 103 ? 8.657 -6.275 -26.280 1.00 93.75 103 LEU A CA 1
ATOM 860 C C . LEU A 1 103 ? 9.140 -5.278 -27.336 1.00 93.75 103 LEU A C 1
ATOM 862 O O . LEU A 1 103 ? 8.366 -4.444 -27.799 1.00 93.75 103 LEU A O 1
ATOM 866 N N . LYS A 1 104 ? 10.421 -5.349 -27.694 1.00 94.56 104 LYS A N 1
ATOM 867 C CA . LYS A 1 104 ? 11.029 -4.432 -28.660 1.00 94.56 104 LYS A CA 1
ATOM 868 C C . LYS A 1 104 ? 11.088 -5.024 -30.055 1.00 94.56 104 LYS A C 1
ATOM 870 O O . LYS A 1 104 ? 10.639 -4.383 -30.997 1.00 94.56 104 LYS A O 1
ATOM 875 N N . TRP A 1 105 ? 11.609 -6.236 -30.178 1.00 91.50 105 TRP A N 1
ATOM 876 C CA . TRP A 1 105 ? 11.618 -6.981 -31.430 1.00 91.50 105 TRP A CA 1
ATOM 877 C C . TRP A 1 105 ? 11.751 -8.476 -31.153 1.00 91.50 105 TRP A C 1
ATOM 879 O O . TRP A 1 105 ? 11.982 -8.912 -30.018 1.00 91.50 105 TRP A O 1
ATOM 889 N N . ILE A 1 106 ? 11.549 -9.257 -32.209 1.00 93.00 106 ILE A N 1
ATOM 890 C CA . ILE A 1 106 ? 11.614 -10.709 -32.196 1.00 93.00 106 ILE A CA 1
ATOM 891 C C . ILE A 1 106 ? 12.550 -11.134 -33.323 1.00 93.00 106 ILE A C 1
ATOM 893 O O . ILE A 1 106 ? 12.308 -10.779 -34.474 1.00 93.00 106 ILE A O 1
ATOM 897 N N . ASP A 1 107 ? 13.566 -11.925 -32.995 1.00 89.81 107 ASP A N 1
ATOM 898 C CA . ASP A 1 107 ? 14.376 -12.605 -33.999 1.00 89.81 107 ASP A CA 1
ATOM 899 C C . ASP A 1 107 ? 13.758 -13.975 -34.273 1.00 89.81 107 ASP A C 1
ATOM 901 O O . ASP A 1 107 ? 13.485 -14.743 -33.343 1.00 89.81 107 ASP A O 1
ATOM 905 N N . TYR A 1 108 ? 13.544 -14.289 -35.549 1.00 89.06 108 TYR A N 1
ATOM 906 C CA . TYR A 1 108 ? 13.047 -15.587 -35.990 1.00 89.06 108 TYR A CA 1
ATOM 907 C C . TYR A 1 108 ? 14.102 -16.291 -36.841 1.00 89.06 108 TYR A C 1
ATOM 909 O O . TYR A 1 108 ? 14.442 -15.834 -37.931 1.00 89.06 108 TYR A O 1
ATOM 917 N N . TYR A 1 109 ? 14.603 -17.421 -36.347 1.00 83.69 109 TYR A N 1
ATOM 918 C CA . TYR A 1 109 ? 15.510 -18.293 -37.089 1.00 83.69 109 TYR A CA 1
ATOM 919 C C . TYR A 1 109 ? 14.736 -19.498 -37.608 1.00 83.69 109 TYR A C 1
ATOM 921 O O . TYR A 1 109 ? 14.331 -20.350 -36.824 1.00 83.69 109 TYR A O 1
ATOM 929 N N . ALA A 1 110 ? 14.554 -19.578 -38.927 1.00 83.12 110 ALA A N 1
ATOM 930 C CA . ALA A 1 110 ? 13.756 -20.618 -39.582 1.00 83.12 110 ALA A CA 1
ATOM 931 C C . ALA A 1 110 ? 14.549 -21.885 -39.972 1.00 83.12 110 ALA A C 1
ATOM 933 O O . ALA A 1 110 ? 13.963 -22.861 -40.436 1.00 83.12 110 ALA A O 1
ATOM 934 N N . PHE A 1 111 ? 15.881 -21.882 -39.854 1.00 77.44 111 PHE A N 1
ATOM 935 C CA . PHE A 1 111 ? 16.725 -22.915 -40.462 1.00 77.44 111 PHE A CA 1
ATOM 936 C C . PHE A 1 111 ? 16.935 -24.128 -39.540 1.00 77.44 111 PHE A C 1
ATOM 938 O O . PHE A 1 111 ? 17.429 -23.974 -38.426 1.00 77.44 111 PHE A O 1
ATOM 945 N N . ARG A 1 112 ? 16.613 -25.334 -40.039 1.00 68.94 112 ARG A N 1
ATOM 946 C CA . ARG A 1 112 ? 16.701 -26.672 -39.396 1.00 68.94 112 ARG A CA 1
ATOM 947 C C . ARG A 1 112 ? 15.890 -26.863 -38.104 1.00 68.94 112 ARG A C 1
ATOM 949 O O . ARG A 1 112 ? 15.142 -27.830 -38.031 1.00 68.94 112 ARG A O 1
ATOM 956 N N . SER A 1 113 ? 15.984 -25.946 -37.145 1.00 78.81 113 SER A N 1
ATOM 957 C CA . SER A 1 113 ? 15.196 -25.929 -35.909 1.00 78.81 113 SER A CA 1
ATOM 958 C C . SER A 1 113 ? 14.660 -24.517 -35.675 1.00 78.81 113 SER A C 1
ATOM 960 O O . SER A 1 113 ? 15.442 -23.635 -35.311 1.00 78.81 113 SER A O 1
ATOM 962 N N . PRO A 1 114 ? 13.351 -24.277 -35.880 1.00 81.19 114 PRO A N 1
ATOM 963 C CA . PRO A 1 114 ? 12.761 -22.967 -35.661 1.00 81.19 114 PRO A CA 1
ATOM 964 C C . PRO A 1 114 ? 13.019 -22.481 -34.235 1.00 81.19 114 PRO A C 1
ATOM 966 O O . PRO A 1 114 ? 12.678 -23.164 -33.270 1.00 81.19 114 PRO A O 1
ATOM 969 N N . SER A 1 115 ? 13.600 -21.292 -34.095 1.00 84.44 115 SER A N 1
ATOM 970 C CA . SER A 1 115 ? 13.779 -20.647 -32.794 1.00 84.44 115 SER A CA 1
ATOM 971 C C . SER A 1 115 ? 13.315 -19.198 -32.847 1.00 84.44 115 SER A C 1
ATOM 973 O O . SER A 1 115 ? 13.389 -18.534 -33.882 1.00 84.44 115 SER A O 1
ATOM 975 N N . THR A 1 116 ? 12.768 -18.727 -31.730 1.00 88.31 116 THR A N 1
ATOM 976 C CA . THR A 1 116 ? 12.255 -17.364 -31.585 1.00 88.31 116 THR A CA 1
ATOM 977 C C . THR A 1 116 ? 12.915 -16.726 -30.374 1.00 88.31 116 THR A C 1
ATOM 979 O O . THR A 1 116 ? 12.700 -17.182 -29.250 1.00 88.31 116 THR A O 1
ATOM 982 N N . ILE A 1 117 ? 13.695 -15.668 -30.587 1.00 89.00 117 ILE A N 1
ATOM 983 C CA . ILE A 1 117 ? 14.317 -14.893 -29.508 1.00 89.00 117 ILE A CA 1
ATOM 984 C C . ILE A 1 117 ? 13.534 -13.595 -29.357 1.00 89.00 117 ILE A C 1
ATOM 986 O O . ILE A 1 117 ? 13.359 -12.845 -30.312 1.00 89.00 117 ILE A O 1
ATOM 990 N N . ARG A 1 118 ? 13.035 -13.329 -28.150 1.00 91.25 118 ARG A N 1
ATOM 991 C CA . ARG A 1 118 ? 12.279 -12.111 -27.841 1.00 91.25 118 ARG A CA 1
ATOM 992 C C . ARG A 1 118 ? 13.155 -11.154 -27.050 1.00 91.25 118 ARG A C 1
ATOM 994 O O . ARG A 1 118 ? 13.679 -11.527 -26.002 1.00 91.25 118 ARG A O 1
ATOM 1001 N N . HIS A 1 119 ? 13.259 -9.919 -27.522 1.00 92.19 119 HIS A N 1
ATOM 1002 C CA . HIS A 1 119 ? 14.031 -8.871 -26.862 1.00 92.19 119 HIS A CA 1
ATOM 1003 C C . HIS A 1 119 ? 13.098 -7.925 -26.123 1.00 92.19 119 HIS A C 1
ATOM 1005 O O . HIS A 1 119 ? 12.188 -7.344 -26.717 1.00 92.19 119 HIS A O 1
ATOM 1011 N N . TYR A 1 120 ? 13.332 -7.751 -24.824 1.00 93.50 120 TYR A N 1
ATOM 1012 C CA . TYR A 1 120 ? 12.496 -6.917 -23.966 1.00 93.50 120 TYR A CA 1
ATOM 1013 C C . TYR A 1 120 ? 13.286 -5.749 -23.394 1.00 93.50 120 TYR A C 1
ATOM 1015 O O . TYR A 1 120 ? 14.391 -5.909 -22.876 1.00 93.50 120 TYR A O 1
ATOM 1023 N N . LYS A 1 121 ? 12.669 -4.569 -23.394 1.00 93.44 121 LYS A N 1
ATOM 1024 C CA . LYS A 1 121 ? 13.098 -3.461 -22.547 1.00 93.44 121 LYS A CA 1
ATOM 1025 C C . LYS A 1 121 ? 12.418 -3.603 -21.192 1.00 93.44 121 LYS A C 1
ATOM 1027 O O . LYS A 1 121 ? 11.196 -3.518 -21.091 1.00 93.44 121 LYS A O 1
ATOM 1032 N N . VAL A 1 122 ? 13.218 -3.779 -20.146 1.00 95.31 122 VAL A N 1
ATOM 1033 C CA . VAL A 1 122 ? 12.724 -3.863 -18.769 1.00 95.31 122 VAL A CA 1
ATOM 1034 C C . VAL A 1 122 ? 12.774 -2.485 -18.119 1.00 95.31 122 VAL A C 1
ATOM 1036 O O . VAL A 1 122 ? 13.794 -1.798 -18.133 1.00 95.31 122 VAL A O 1
ATOM 1039 N N . THR A 1 123 ? 11.656 -2.087 -17.527 1.00 96.56 123 THR A N 1
ATOM 1040 C CA . THR A 1 123 ? 11.516 -0.887 -16.697 1.00 96.56 123 THR A CA 1
ATOM 1041 C C . THR A 1 123 ? 10.818 -1.255 -15.396 1.00 96.56 123 THR A C 1
ATOM 1043 O O . THR A 1 123 ? 10.127 -2.269 -15.312 1.00 96.56 123 THR A O 1
ATOM 1046 N N . TRP A 1 124 ? 11.002 -0.444 -14.364 1.00 97.50 124 TRP A N 1
ATOM 1047 C CA . TRP A 1 124 ? 10.405 -0.659 -13.050 1.00 97.50 124 TRP A CA 1
ATOM 1048 C C . TRP A 1 124 ? 9.505 0.524 -12.726 1.00 97.50 124 TRP A C 1
ATOM 1050 O O . TRP A 1 124 ? 9.948 1.663 -12.824 1.00 97.50 124 TRP A O 1
ATOM 1060 N N . LYS A 1 125 ? 8.243 0.272 -12.386 1.00 96.44 125 LYS A N 1
ATOM 1061 C CA . LYS A 1 125 ? 7.253 1.307 -12.082 1.00 96.44 125 LYS A CA 1
ATOM 1062 C C . LYS A 1 125 ? 6.907 1.301 -10.598 1.00 96.44 125 LYS A C 1
ATOM 1064 O O . LYS A 1 125 ? 6.736 0.228 -10.023 1.00 96.44 125 LYS A O 1
ATOM 1069 N N . VAL A 1 126 ? 6.786 2.487 -10.008 1.00 96.19 126 VAL A N 1
ATOM 1070 C CA . VAL A 1 126 ? 6.304 2.698 -8.635 1.00 96.19 126 VAL A CA 1
ATOM 1071 C C . VAL A 1 126 ? 5.445 3.951 -8.644 1.00 96.19 126 VAL A C 1
ATOM 1073 O O . VAL A 1 126 ? 5.967 5.018 -8.939 1.00 96.19 126 VAL A O 1
ATOM 1076 N N . ASP A 1 127 ? 4.151 3.822 -8.357 1.00 92.06 127 ASP A N 1
ATOM 1077 C CA . ASP A 1 127 ? 3.237 4.968 -8.197 1.00 92.06 127 ASP A CA 1
ATOM 1078 C C . ASP A 1 127 ? 3.327 6.015 -9.333 1.00 92.06 127 ASP A C 1
ATOM 1080 O O . ASP A 1 127 ? 3.525 7.206 -9.121 1.00 92.06 127 ASP A O 1
ATOM 1084 N N . GLY A 1 128 ? 3.299 5.546 -10.585 1.00 91.75 128 GLY A N 1
ATOM 1085 C CA . GLY A 1 128 ? 3.437 6.390 -11.782 1.00 91.75 128 GLY A CA 1
ATOM 1086 C C . GLY A 1 128 ? 4.879 6.749 -12.176 1.00 91.75 128 GLY A C 1
ATOM 1087 O O . GLY A 1 128 ? 5.138 6.988 -13.356 1.00 91.75 128 GLY A O 1
ATOM 1088 N N . ALA A 1 129 ? 5.845 6.702 -11.254 1.00 94.69 129 ALA A N 1
ATOM 1089 C CA . ALA A 1 129 ? 7.258 6.918 -11.558 1.00 94.69 129 ALA A CA 1
ATOM 1090 C C . ALA A 1 129 ? 7.886 5.705 -12.268 1.00 94.69 129 ALA A C 1
ATOM 1092 O O . ALA A 1 129 ? 7.561 4.552 -11.975 1.00 94.69 129 ALA A O 1
ATOM 1093 N N . VAL A 1 130 ? 8.816 5.960 -13.198 1.00 96.38 130 VAL A N 1
ATOM 1094 C CA . VAL A 1 130 ? 9.491 4.931 -14.007 1.00 96.38 130 VAL A CA 1
ATOM 1095 C C . VAL A 1 130 ? 10.998 4.959 -13.764 1.00 96.38 130 VAL A C 1
ATOM 1097 O O . VAL A 1 130 ? 11.655 5.986 -13.907 1.00 96.38 130 VAL A O 1
ATOM 1100 N N . PHE A 1 131 ? 11.565 3.794 -13.473 1.00 96.31 131 PHE A N 1
ATOM 1101 C CA . PHE A 1 131 ? 12.972 3.594 -13.161 1.00 96.31 131 PHE A CA 1
ATOM 1102 C C . PHE A 1 131 ? 13.607 2.588 -14.122 1.00 96.31 131 PHE A C 1
ATOM 1104 O O . PHE A 1 131 ? 12.986 1.618 -14.560 1.00 96.31 131 PHE A O 1
ATOM 1111 N N . ARG A 1 132 ? 14.891 2.802 -14.431 1.00 93.75 132 ARG A N 1
ATOM 1112 C CA . ARG A 1 132 ? 15.679 1.884 -15.273 1.00 93.75 132 ARG A CA 1
ATOM 1113 C C . ARG A 1 132 ? 16.130 0.631 -14.523 1.00 93.75 132 ARG A C 1
ATOM 1115 O O . ARG A 1 132 ? 16.280 -0.418 -15.132 1.00 93.75 132 ARG A O 1
ATOM 1122 N N . THR A 1 133 ? 16.352 0.730 -13.214 1.00 95.56 133 THR A N 1
ATOM 1123 C CA . THR A 1 133 ? 16.875 -0.369 -12.393 1.00 95.56 133 THR A CA 1
ATOM 1124 C C . THR A 1 133 ? 15.925 -0.704 -11.254 1.00 95.56 133 THR A C 1
ATOM 1126 O O . THR A 1 133 ? 15.241 0.173 -10.724 1.00 95.56 133 THR A O 1
ATOM 1129 N N . ARG A 1 134 ? 15.923 -1.981 -10.852 1.00 96.50 134 ARG A N 1
ATOM 1130 C CA . ARG A 1 134 ? 15.124 -2.466 -9.722 1.00 96.50 134 ARG A CA 1
ATOM 1131 C C . ARG A 1 134 ? 15.507 -1.762 -8.427 1.00 96.50 134 ARG A C 1
ATOM 1133 O O . ARG A 1 134 ? 14.626 -1.358 -7.689 1.00 96.50 134 ARG A O 1
ATOM 1140 N N . ILE A 1 135 ? 16.809 -1.595 -8.187 1.00 97.31 135 ILE A N 1
ATOM 1141 C CA . ILE A 1 135 ? 17.354 -1.006 -6.955 1.00 97.31 135 ILE A CA 1
ATOM 1142 C C . ILE A 1 135 ? 16.766 0.391 -6.722 1.00 97.31 135 ILE A C 1
ATOM 1144 O O . ILE A 1 135 ? 16.136 0.615 -5.699 1.00 97.31 135 ILE A O 1
ATOM 1148 N N . LYS A 1 136 ? 16.833 1.281 -7.724 1.00 96.81 136 LYS A N 1
ATOM 1149 C CA . LYS A 1 136 ? 16.285 2.644 -7.612 1.00 96.81 136 LYS A CA 1
ATOM 1150 C C . LYS A 1 136 ? 14.776 2.661 -7.359 1.00 96.81 136 LYS A C 1
ATOM 1152 O O . LYS A 1 136 ? 14.298 3.487 -6.589 1.00 96.81 136 LYS A O 1
ATOM 1157 N N . ALA A 1 137 ? 14.034 1.757 -8.001 1.00 97.25 137 ALA A N 1
ATOM 1158 C CA . ALA A 1 137 ? 12.600 1.618 -7.764 1.00 97.25 137 ALA A CA 1
ATOM 1159 C C . ALA A 1 137 ? 12.309 1.148 -6.330 1.00 97.25 137 ALA A C 1
ATOM 1161 O O . ALA A 1 137 ? 11.427 1.694 -5.673 1.00 97.25 137 ALA A O 1
ATOM 1162 N N . THR A 1 138 ? 13.065 0.168 -5.833 1.00 97.38 138 THR A N 1
ATOM 1163 C CA . THR A 1 138 ? 12.947 -0.335 -4.460 1.00 97.38 138 THR A CA 1
ATOM 1164 C C . THR A 1 138 ? 13.275 0.745 -3.434 1.00 97.38 138 THR A C 1
ATOM 1166 O O . THR A 1 138 ? 12.501 0.933 -2.502 1.00 97.38 138 THR A O 1
ATOM 1169 N N . ASP A 1 139 ? 14.362 1.495 -3.617 1.00 97.44 139 ASP A N 1
ATOM 1170 C CA . ASP A 1 139 ? 14.751 2.574 -2.701 1.00 97.44 139 ASP A CA 1
ATOM 1171 C C . ASP A 1 139 ? 13.671 3.658 -2.627 1.00 97.44 139 ASP A C 1
ATOM 1173 O O . ASP A 1 139 ? 13.306 4.121 -1.544 1.00 97.44 139 ASP A O 1
ATOM 1177 N N . TYR A 1 140 ? 13.101 4.014 -3.782 1.00 97.31 140 TYR A N 1
ATOM 1178 C CA . TYR A 1 140 ? 11.984 4.948 -3.856 1.00 97.31 140 TYR A CA 1
ATOM 1179 C C . TYR A 1 140 ? 10.735 4.411 -3.140 1.00 97.31 140 TYR A C 1
ATOM 1181 O O . TYR A 1 140 ? 10.156 5.115 -2.314 1.00 97.31 140 TYR A O 1
ATOM 1189 N N . ALA A 1 141 ? 10.346 3.157 -3.396 1.00 97.19 141 ALA A N 1
ATOM 1190 C CA . ALA A 1 141 ? 9.204 2.529 -2.733 1.00 97.19 141 ALA A CA 1
ATOM 1191 C C . ALA A 1 141 ? 9.388 2.465 -1.208 1.00 97.19 141 ALA A C 1
ATOM 1193 O O . ALA A 1 141 ? 8.471 2.802 -0.463 1.00 97.19 141 ALA A O 1
ATOM 1194 N N . ASN A 1 142 ? 10.587 2.113 -0.738 1.00 97.00 142 ASN A N 1
ATOM 1195 C CA . ASN A 1 142 ? 10.925 2.085 0.685 1.00 97.00 142 ASN A CA 1
ATOM 1196 C C . ASN A 1 142 ? 10.807 3.473 1.321 1.00 97.00 142 ASN A C 1
ATOM 1198 O O . ASN A 1 142 ? 10.257 3.605 2.414 1.00 97.00 142 ASN A O 1
ATOM 1202 N N . LEU A 1 143 ? 11.278 4.522 0.638 1.00 96.69 143 LEU A N 1
ATOM 1203 C CA . LEU A 1 143 ? 11.153 5.898 1.117 1.00 96.69 143 LEU A CA 1
ATOM 1204 C C . LEU A 1 143 ? 9.685 6.330 1.237 1.00 96.69 143 LEU A C 1
ATOM 1206 O O . LEU A 1 143 ? 9.304 6.931 2.243 1.00 96.69 143 LEU A O 1
ATOM 1210 N N . VAL A 1 144 ? 8.864 6.030 0.227 1.00 96.38 144 VAL A N 1
ATOM 1211 C CA . VAL A 1 144 ? 7.430 6.353 0.235 1.00 96.38 144 VAL A CA 1
ATOM 1212 C C . VAL A 1 144 ? 6.715 5.578 1.340 1.00 96.38 144 VAL A C 1
ATOM 1214 O O . VAL A 1 144 ? 6.057 6.191 2.179 1.00 96.38 144 VAL A O 1
ATOM 1217 N N . ASN A 1 145 ? 6.917 4.263 1.422 1.00 97.19 145 ASN A N 1
ATOM 1218 C CA . ASN A 1 145 ? 6.293 3.418 2.441 1.00 97.19 145 ASN A CA 1
ATOM 1219 C C . ASN A 1 145 ? 6.719 3.820 3.857 1.00 97.19 145 ASN A C 1
ATOM 1221 O O . ASN A 1 145 ? 5.879 3.879 4.751 1.00 97.19 145 ASN A O 1
ATOM 1225 N N . LYS A 1 146 ? 7.981 4.217 4.065 1.00 96.50 146 LYS A N 1
ATOM 1226 C CA . LYS A 1 146 ? 8.434 4.773 5.348 1.00 96.50 146 LYS A CA 1
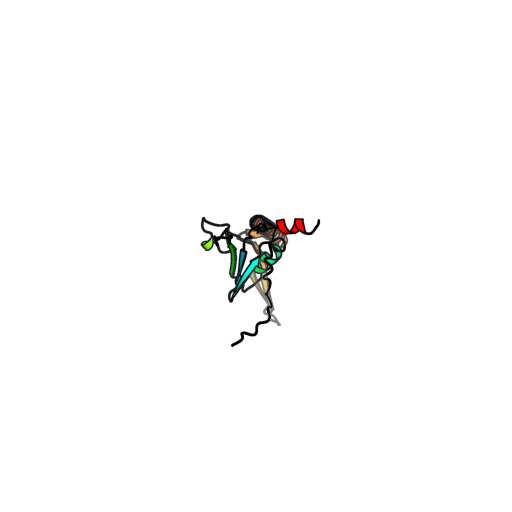ATOM 1227 C C . LYS A 1 146 ? 7.647 6.027 5.735 1.00 96.50 146 LYS A C 1
ATOM 1229 O O . LYS A 1 146 ? 7.227 6.152 6.880 1.00 96.50 146 LYS A O 1
ATOM 1234 N N . ARG A 1 147 ? 7.394 6.940 4.789 1.00 95.56 147 ARG A N 1
ATOM 1235 C CA . ARG A 1 147 ? 6.570 8.139 5.042 1.00 95.56 147 ARG A CA 1
ATOM 1236 C C . ARG A 1 147 ? 5.123 7.781 5.367 1.00 95.56 147 ARG A C 1
ATOM 1238 O O . ARG A 1 147 ? 4.539 8.414 6.238 1.00 95.56 147 ARG A O 1
ATOM 1245 N N . VAL A 1 148 ? 4.553 6.787 4.686 1.00 95.12 148 VAL A N 1
ATOM 1246 C CA . VAL A 1 148 ? 3.199 6.291 4.977 1.00 95.12 148 VAL A CA 1
ATOM 1247 C C . VAL A 1 148 ? 3.142 5.698 6.385 1.00 95.12 148 VAL A C 1
ATOM 1249 O O . VAL A 1 148 ? 2.251 6.057 7.147 1.00 95.12 148 VAL A O 1
ATOM 1252 N N . SER A 1 149 ? 4.128 4.882 6.764 1.00 95.44 149 SER A N 1
ATOM 1253 C CA . SER A 1 149 ? 4.243 4.309 8.110 1.00 95.44 149 SER A CA 1
ATOM 1254 C C . SER A 1 149 ? 4.266 5.399 9.187 1.00 95.44 149 SER A C 1
ATOM 1256 O O . SER A 1 149 ? 3.448 5.375 10.104 1.00 95.44 149 SER A O 1
ATOM 1258 N N . CYS A 1 150 ? 5.073 6.453 9.003 1.00 94.62 150 CYS A N 1
ATOM 1259 C CA . CYS A 1 150 ? 5.098 7.598 9.920 1.00 94.62 150 CYS A CA 1
ATOM 1260 C C . CYS A 1 150 ? 3.749 8.323 10.065 1.00 94.62 150 CYS A C 1
ATOM 1262 O O . CYS A 1 15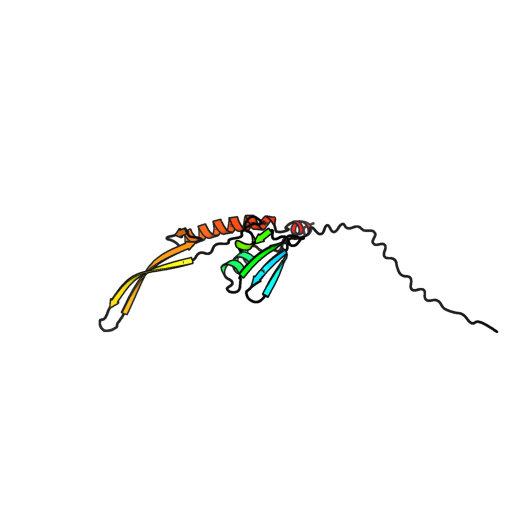0 ? 3.535 8.991 11.071 1.00 94.62 150 CYS A O 1
ATOM 1264 N N . ARG A 1 151 ? 2.848 8.232 9.078 1.00 93.25 151 ARG A N 1
ATOM 1265 C CA . ARG A 1 151 ? 1.497 8.810 9.170 1.00 93.25 151 ARG A CA 1
ATOM 1266 C C . ARG A 1 151 ? 0.502 7.887 9.871 1.00 93.25 151 ARG A C 1
ATOM 1268 O O . ARG A 1 151 ? -0.485 8.387 10.396 1.00 93.25 151 ARG A O 1
ATOM 1275 N N . ILE A 1 152 ? 0.745 6.575 9.870 1.00 93.00 152 ILE A N 1
ATOM 1276 C CA . ILE A 1 152 ? -0.070 5.589 10.595 1.00 93.00 152 ILE A CA 1
ATOM 1277 C C . ILE A 1 152 ? 0.313 5.563 12.079 1.00 93.00 152 ILE A C 1
ATOM 1279 O O . ILE A 1 152 ? -0.561 5.441 12.932 1.00 93.00 152 ILE A O 1
ATOM 1283 N N . GLU A 1 153 ? 1.603 5.718 12.388 1.00 92.75 153 GLU A N 1
ATOM 1284 C CA . GLU A 1 153 ? 2.153 5.597 13.745 1.00 92.75 153 GLU A CA 1
ATOM 1285 C C . GLU A 1 153 ? 1.392 6.400 14.825 1.00 92.75 153 GLU A C 1
ATOM 1287 O O . GLU A 1 153 ? 1.125 5.831 15.883 1.00 92.75 153 GLU A O 1
ATOM 1292 N N . PRO A 1 154 ? 0.943 7.655 14.593 1.00 91.31 154 PRO A N 1
ATOM 1293 C CA . PRO A 1 154 ? 0.183 8.418 15.589 1.00 91.31 154 PRO A CA 1
ATOM 1294 C C . PRO A 1 154 ? -1.164 7.798 15.990 1.00 91.31 154 PRO A C 1
ATOM 1296 O O . PRO A 1 154 ? -1.715 8.166 17.026 1.00 91.31 154 PRO A O 1
ATOM 1299 N N . PHE A 1 155 ? -1.717 6.885 15.186 1.00 91.31 155 PHE A N 1
ATOM 1300 C CA . PHE A 1 155 ? -2.967 6.193 15.503 1.00 91.31 155 PHE A CA 1
ATOM 1301 C C . PHE A 1 155 ? -2.767 4.957 16.387 1.00 91.31 155 PHE A C 1
ATOM 1303 O O . PHE A 1 155 ? -3.764 4.398 16.850 1.00 91.31 155 PHE A O 1
ATOM 1310 N N . ILE A 1 156 ? -1.520 4.536 16.618 1.00 90.81 156 ILE A N 1
ATOM 1311 C CA . ILE A 1 156 ? -1.167 3.339 17.381 1.00 90.81 156 ILE A CA 1
ATOM 1312 C C . ILE A 1 156 ? -0.856 3.717 18.830 1.00 90.81 156 ILE A C 1
ATOM 1314 O O . ILE A 1 156 ? 0.024 4.531 19.111 1.00 90.81 156 ILE A O 1
ATOM 1318 N N . ASP A 1 157 ? -1.535 3.074 19.779 1.00 88.81 157 ASP A N 1
ATOM 1319 C CA . ASP A 1 157 ? -1.256 3.265 21.198 1.00 88.81 157 ASP A CA 1
ATOM 1320 C C . ASP A 1 157 ? -0.014 2.474 21.643 1.00 88.81 157 ASP A C 1
ATOM 1322 O O . ASP A 1 157 ? -0.091 1.307 22.036 1.00 88.81 157 ASP A O 1
ATOM 1326 N N . ARG A 1 158 ? 1.148 3.134 21.623 1.00 85.31 158 ARG A N 1
ATOM 1327 C CA . ARG A 1 158 ? 2.418 2.587 22.134 1.00 85.31 158 ARG A CA 1
ATOM 1328 C C . ARG A 1 158 ? 2.588 2.720 23.657 1.00 85.31 158 ARG A C 1
ATOM 1330 O O . ARG A 1 158 ? 3.569 2.215 24.201 1.00 85.31 158 ARG A O 1
ATOM 1337 N N . SER A 1 159 ? 1.660 3.363 24.375 1.00 78.62 159 SER A N 1
ATOM 1338 C CA . SER A 1 159 ? 1.817 3.656 25.814 1.00 78.62 159 SER A CA 1
ATOM 1339 C C . SER A 1 159 ? 1.859 2.406 26.702 1.00 78.62 159 SER A C 1
ATOM 1341 O O . SER A 1 159 ? 2.425 2.429 27.797 1.00 78.62 159 SER A O 1
ATOM 1343 N N . THR A 1 160 ? 1.315 1.291 26.215 1.00 62.03 160 THR A N 1
ATOM 1344 C CA . THR A 1 160 ? 1.290 -0.003 26.908 1.00 62.03 160 THR A CA 1
ATOM 1345 C C . THR A 1 160 ? 2.667 -0.665 27.030 1.00 62.03 160 THR A C 1
ATOM 1347 O O . THR A 1 160 ? 2.870 -1.441 27.961 1.00 62.03 160 THR A O 1
ATOM 1350 N N . TYR A 1 161 ? 3.644 -0.306 26.187 1.00 55.28 161 TYR A N 1
ATOM 1351 C CA . TYR A 1 161 ? 4.991 -0.898 26.211 1.00 55.28 161 TYR A CA 1
ATOM 1352 C C . TYR A 1 161 ? 5.854 -0.404 27.387 1.00 55.28 161 TYR A C 1
ATOM 1354 O O . TYR A 1 161 ? 6.699 -1.129 27.901 1.00 55.28 161 TYR A O 1
ATOM 1362 N N . HIS A 1 162 ? 5.618 0.821 27.868 1.00 51.81 162 HIS A N 1
ATOM 1363 C CA . HIS A 1 162 ? 6.405 1.412 28.959 1.00 51.81 162 HIS A CA 1
ATOM 1364 C C . HIS A 1 162 ? 6.035 0.890 30.354 1.00 51.81 162 HIS A C 1
ATOM 1366 O O . HIS A 1 162 ?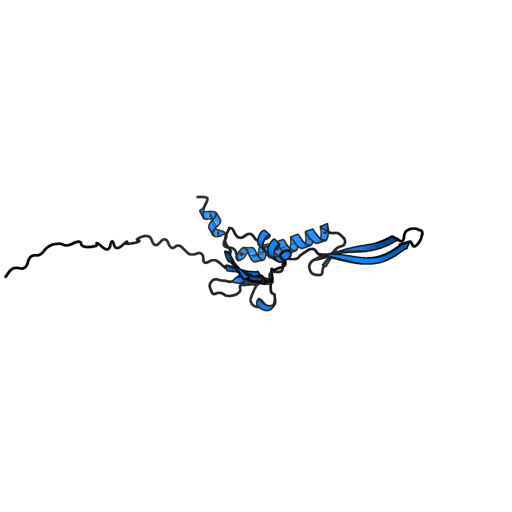 6.765 1.140 31.309 1.00 51.81 162 HIS A O 1
ATOM 1372 N N . ARG A 1 163 ? 4.918 0.167 30.500 1.00 49.06 163 ARG A N 1
ATOM 1373 C CA . ARG A 1 163 ? 4.463 -0.352 31.801 1.00 49.06 163 ARG A CA 1
ATOM 1374 C C . ARG A 1 163 ? 4.992 -1.738 32.158 1.00 49.06 163 ARG A C 1
ATOM 1376 O O . ARG A 1 163 ? 4.860 -2.112 33.313 1.00 49.06 163 ARG A O 1
ATOM 1383 N N . SER A 1 164 ? 5.560 -2.493 31.216 1.00 50.09 164 SER A N 1
ATOM 1384 C CA . SER A 1 164 ? 6.007 -3.875 31.462 1.00 50.09 164 SER A CA 1
ATOM 1385 C C . SER A 1 164 ? 7.492 -4.003 31.829 1.00 50.09 164 SER A C 1
ATOM 1387 O O . SER A 1 164 ? 8.005 -5.116 31.862 1.00 50.09 164 SER A O 1
ATOM 1389 N N . GLN A 1 165 ? 8.196 -2.884 32.023 1.00 49.66 165 GLN A N 1
ATOM 1390 C CA . GLN A 1 165 ? 9.640 -2.839 32.306 1.00 49.66 165 GLN A CA 1
ATOM 1391 C C . GLN A 1 165 ? 9.962 -2.274 33.704 1.00 49.66 165 GLN A C 1
ATOM 1393 O O . GLN A 1 165 ? 11.133 -2.078 34.011 1.00 49.66 165 GLN A O 1
ATOM 1398 N N . ASN A 1 166 ? 8.942 -2.022 34.534 1.00 39.91 166 ASN A N 1
ATOM 1399 C CA . ASN A 1 166 ? 9.081 -1.586 35.928 1.00 39.91 166 ASN A CA 1
ATOM 1400 C C . ASN A 1 166 ? 8.419 -2.585 36.873 1.00 39.91 166 ASN A C 1
ATOM 1402 O O . ASN A 1 166 ? 7.271 -2.984 36.568 1.00 39.91 166 ASN A O 1
#

Secondary structure (DSSP, 8-state):
------------------------------EEEEEESS-EEEEE-BTT--HHHHHHHHHH-SSEEEEEEE-TT--EEEESSHHHHTTTSEE------EEEEEEEEEEEE-SSS-EEEEEEEEEEEETTEEESSHHHHHHHHHHHHHHHHHHHGGGSB-GGGGGS--